Protein AF-A0A960I2P1-F1 (afdb_monomer)

Secondary structure (DSSP, 8-state):
---S----B-TTS-B---HHHHHHHHHHHHHHHTT--HHHHHHHHHHHHHHHHHHHHHHHHHHHHHHHHHHHHHH------------------------

pLDDT: mean 76.99, std 19.8, range [43.19, 98.31]

Foldseek 3Di:
DDPPDDFDDDPPGDGDDDPVSVVLVVQLVVCVVVVDDPVRSVVVVVVVVVVVVVVVVVVVVVVVVVVVVVVVVVVDDDDDPDPDPPDDDPDDDDDDDDD

Structure (mmCIF, N/CA/C/O backbone):
data_AF-A0A960I2P1-F1
#
_entry.id   AF-A0A960I2P1-F1
#
loop_
_atom_site.group_PDB
_atom_site.id
_atom_site.type_symbol
_atom_site.label_atom_id
_atom_site.label_alt_id
_atom_site.label_comp_id
_atom_site.label_asym_id
_atom_site.label_entity_id
_atom_site.label_seq_id
_atom_site.pdbx_PDB_ins_code
_atom_site.Cartn_x
_atom_site.Cartn_y
_atom_site.Cartn_z
_atom_site.occupancy
_atom_site.B_iso_or_equiv
_atom_site.auth_seq_id
_atom_site.auth_comp_id
_atom_site.auth_asym_id
_atom_site.auth_atom_id
_atom_site.pdbx_PDB_model_num
ATOM 1 N N . ARG A 1 1 ? -23.017 3.774 17.966 1.00 45.62 1 ARG A N 1
ATOM 2 C CA . ARG A 1 1 ? -22.969 2.531 17.154 1.00 45.62 1 ARG A CA 1
ATOM 3 C C . ARG A 1 1 ? -22.351 2.911 15.814 1.00 45.62 1 ARG A C 1
ATOM 5 O O . ARG A 1 1 ? -22.971 3.668 15.086 1.00 45.62 1 ARG A O 1
ATOM 12 N N . ARG A 1 2 ? -21.071 2.582 15.605 1.00 44.84 2 ARG A N 1
ATOM 13 C CA . ARG A 1 2 ? -20.199 3.248 14.622 1.00 44.84 2 ARG A CA 1
ATOM 14 C C . ARG A 1 2 ? -20.127 2.438 13.320 1.00 44.84 2 ARG A C 1
ATOM 16 O O . ARG A 1 2 ? -19.784 1.261 13.347 1.00 44.84 2 ARG A O 1
ATOM 23 N N . GLY A 1 3 ? -20.516 3.074 12.215 1.00 53.72 3 GLY A N 1
ATOM 24 C CA . GLY A 1 3 ? -20.613 2.498 10.873 1.00 53.72 3 GLY A CA 1
ATOM 25 C C . GLY A 1 3 ? -19.269 2.421 10.159 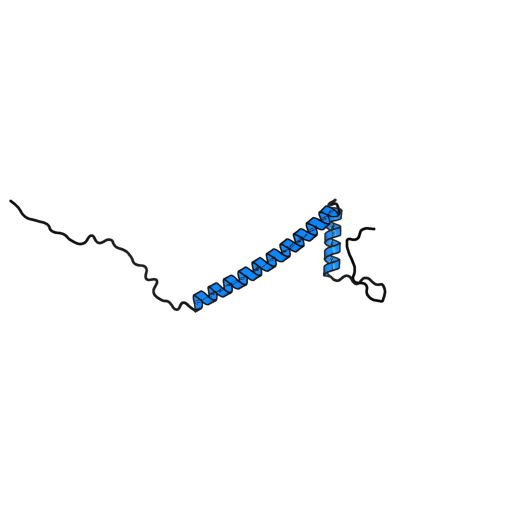1.00 53.72 3 GLY A C 1
ATOM 26 O O . GLY A 1 3 ? -19.009 3.210 9.261 1.00 53.72 3 GLY A O 1
ATOM 27 N N . LEU A 1 4 ? -18.418 1.480 10.567 1.00 59.78 4 LEU A N 1
ATOM 28 C CA . LEU A 1 4 ? -17.151 1.201 9.876 1.00 59.78 4 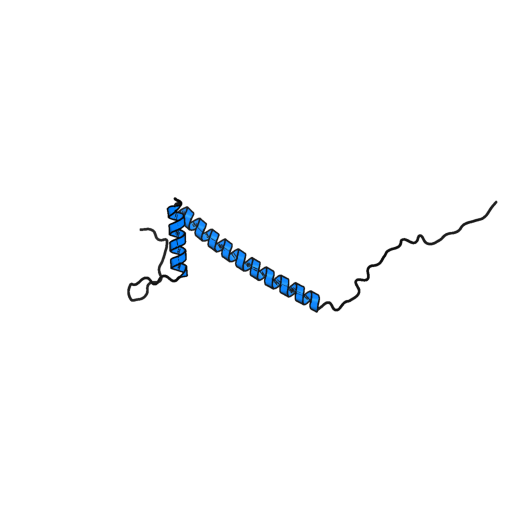LEU A CA 1
ATOM 29 C C . LEU A 1 4 ? -17.215 -0.021 8.952 1.00 59.78 4 LEU A C 1
ATOM 31 O O . LEU A 1 4 ? -16.287 -0.246 8.187 1.00 59.78 4 LEU A O 1
ATOM 35 N N . VAL A 1 5 ? -18.301 -0.799 8.995 1.00 56.69 5 VAL A N 1
ATOM 36 C CA . VAL A 1 5 ? -18.454 -1.996 8.161 1.00 56.69 5 VAL A CA 1
ATOM 37 C C . VAL A 1 5 ? -19.925 -2.167 7.793 1.00 56.69 5 VAL A C 1
ATOM 39 O O . VAL A 1 5 ? -20.769 -2.319 8.681 1.00 56.69 5 VAL A O 1
ATOM 42 N N . SER A 1 6 ? -20.233 -2.154 6.497 1.00 54.91 6 SER A N 1
ATOM 43 C CA . SER A 1 6 ? -21.523 -2.603 5.964 1.00 54.91 6 SER A CA 1
ATOM 44 C C . SER A 1 6 ? -21.376 -4.063 5.540 1.00 54.91 6 SER A C 1
ATOM 46 O O . SER A 1 6 ? -20.883 -4.319 4.445 1.00 54.91 6 SER A O 1
ATOM 48 N N . PRO A 1 7 ? -21.737 -5.042 6.390 1.00 51.59 7 PRO A N 1
ATOM 49 C CA . PRO A 1 7 ? -21.704 -6.439 5.985 1.00 51.59 7 PRO A CA 1
ATOM 50 C C . PRO A 1 7 ? -22.752 -6.679 4.895 1.00 51.59 7 PRO A C 1
ATOM 52 O O . PRO A 1 7 ? -23.910 -6.275 5.049 1.00 51.59 7 PRO A O 1
ATOM 55 N N . ALA A 1 8 ? -22.379 -7.394 3.835 1.00 51.16 8 ALA A N 1
ATOM 56 C CA . ALA A 1 8 ? -23.355 -8.000 2.940 1.00 51.16 8 ALA A CA 1
ATOM 57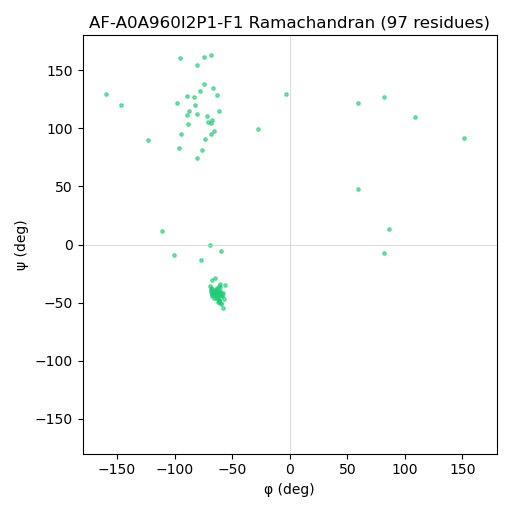 C C . ALA A 1 8 ? -24.190 -9.004 3.759 1.00 51.16 8 ALA A C 1
ATOM 59 O O . ALA A 1 8 ? -23.663 -9.967 4.321 1.00 51.16 8 ALA A O 1
ATOM 60 N N . ARG A 1 9 ? -25.492 -8.743 3.919 1.00 49.97 9 ARG A N 1
ATOM 61 C CA . ARG A 1 9 ? -26.390 -9.634 4.666 1.00 49.97 9 ARG A CA 1
ATOM 62 C C . ARG A 1 9 ? -26.855 -10.759 3.747 1.00 49.97 9 ARG A C 1
ATOM 64 O O . ARG A 1 9 ? -27.411 -10.490 2.689 1.00 49.97 9 ARG A O 1
ATOM 71 N N . THR A 1 10 ? -26.681 -12.009 4.172 1.00 47.59 10 THR A N 1
ATOM 72 C CA . THR A 1 10 ? -27.422 -13.134 3.584 1.00 47.59 10 THR A CA 1
ATOM 73 C C . THR A 1 10 ? -28.824 -13.200 4.196 1.00 47.59 10 THR A C 1
ATOM 75 O O . THR A 1 10 ? -29.040 -12.742 5.323 1.00 47.59 10 THR A O 1
ATOM 78 N N . GLN A 1 11 ? -29.777 -13.779 3.460 1.00 44.22 11 GLN A N 1
ATOM 79 C CA . GLN A 1 11 ? -31.209 -13.843 3.795 1.00 44.22 11 GLN A CA 1
ATOM 80 C C . GLN A 1 11 ? -31.526 -14.566 5.131 1.00 44.22 11 GLN A C 1
ATOM 82 O O . GLN A 1 11 ? -32.668 -14.547 5.572 1.00 44.22 11 GLN A O 1
ATOM 87 N N . GLY A 1 12 ? -30.525 -15.161 5.798 1.00 52.34 12 GLY A N 1
ATOM 88 C CA . GLY A 1 12 ? -30.646 -15.909 7.058 1.00 52.34 12 GLY A CA 1
ATOM 89 C C . GLY A 1 12 ? -30.015 -15.256 8.299 1.00 52.34 12 GLY A C 1
ATOM 90 O O . GLY A 1 12 ? -29.852 -15.926 9.311 1.00 52.34 12 GLY A O 1
ATOM 91 N N . GLY A 1 13 ? -29.612 -13.980 8.255 1.00 51.12 13 GLY A N 1
ATOM 92 C CA . GLY A 1 13 ? -29.212 -13.230 9.462 1.00 51.12 13 GLY A CA 1
ATOM 93 C C . GLY A 1 13 ? -27.779 -13.445 9.977 1.00 51.12 13 GLY A C 1
ATOM 94 O O . GLY A 1 13 ? -27.337 -12.683 10.838 1.00 51.12 13 GLY A O 1
ATOM 95 N N . ASN A 1 14 ? -27.011 -14.385 9.415 1.00 54.50 14 ASN A N 1
ATOM 96 C CA . ASN A 1 14 ? -25.597 -14.569 9.755 1.00 54.50 14 ASN A CA 1
ATOM 97 C C . ASN A 1 14 ? -24.678 -13.717 8.868 1.00 54.50 14 ASN A C 1
ATOM 99 O O . ASN A 1 14 ? -24.742 -13.757 7.634 1.00 54.50 14 ASN A O 1
ATOM 103 N N . ARG A 1 15 ? -23.795 -12.941 9.513 1.00 62.69 15 ARG A N 1
ATOM 104 C CA . ARG A 1 15 ? -22.723 -12.194 8.842 1.00 62.69 15 ARG A CA 1
ATOM 105 C C . ARG A 1 15 ? -21.670 -13.196 8.367 1.00 62.69 15 ARG A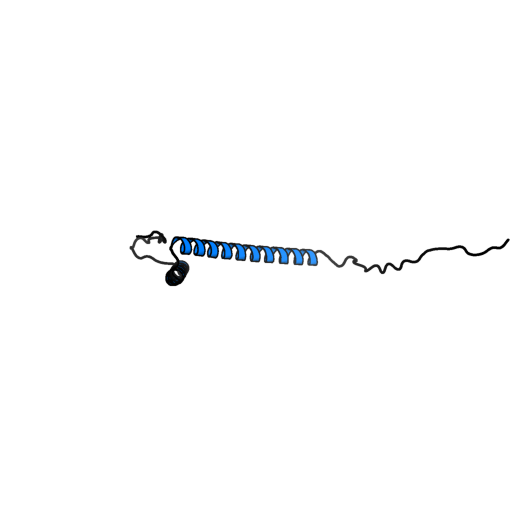 C 1
ATOM 107 O O . ARG A 1 15 ? -20.975 -13.772 9.196 1.00 62.69 15 ARG A O 1
ATOM 114 N N . ARG A 1 16 ? -21.546 -13.405 7.055 1.00 67.19 16 ARG A N 1
ATOM 115 C CA . ARG A 1 16 ? -20.365 -14.063 6.480 1.00 67.19 16 ARG A CA 1
ATOM 116 C C . ARG A 1 16 ? -19.347 -12.971 6.196 1.00 67.19 16 ARG A C 1
ATOM 118 O O . ARG A 1 16 ? -19.535 -12.190 5.271 1.00 67.19 16 ARG A O 1
ATOM 125 N N . TYR A 1 17 ? -18.332 -12.884 7.041 1.00 66.50 17 TYR A N 1
ATOM 126 C CA . TYR A 1 17 ? -17.132 -12.123 6.723 1.00 66.50 17 TYR A CA 1
ATOM 127 C C . TYR A 1 17 ? -16.294 -12.975 5.765 1.00 66.50 17 TYR A C 1
ATOM 129 O O . TYR A 1 17 ? -16.149 -14.176 5.996 1.00 66.50 17 TYR A O 1
ATOM 137 N N . SER A 1 18 ? -15.814 -12.387 4.671 1.00 78.06 18 SER A N 1
ATOM 138 C CA . SER A 1 18 ? -14.765 -13.019 3.865 1.00 78.06 18 SER A CA 1
ATOM 139 C C . SER A 1 18 ? -13.452 -13.049 4.655 1.00 78.06 18 SER A C 1
ATOM 141 O O . SER A 1 18 ? -13.300 -12.289 5.614 1.00 78.06 18 SER A O 1
ATOM 143 N N . ASP A 1 19 ? -12.483 -13.875 4.258 1.00 82.00 19 ASP A N 1
ATOM 144 C CA . ASP A 1 19 ? -11.160 -13.885 4.905 1.00 82.00 19 ASP A CA 1
ATOM 145 C C . ASP A 1 19 ? -10.505 -12.491 4.872 1.00 82.00 19 ASP A C 1
ATOM 147 O O . ASP A 1 19 ? -9.899 -12.054 5.849 1.00 82.00 19 ASP A O 1
ATOM 151 N N . VAL A 1 20 ? -10.741 -11.736 3.793 1.00 81.75 20 VAL A N 1
ATOM 152 C CA . VAL A 1 20 ? -10.312 -10.336 3.643 1.00 81.75 20 VAL A CA 1
ATOM 153 C C . VAL A 1 20 ? -10.977 -9.423 4.677 1.00 81.75 20 VAL A C 1
ATOM 155 O O . VAL A 1 20 ? -10.333 -8.532 5.230 1.00 81.75 20 VAL A O 1
ATOM 158 N N . ASP A 1 21 ? -12.261 -9.635 4.974 1.00 84.56 21 ASP A N 1
ATOM 159 C CA . ASP A 1 21 ? -12.959 -8.859 6.000 1.00 84.56 21 ASP A CA 1
ATOM 160 C C . ASP A 1 21 ? -12.457 -9.195 7.408 1.00 84.56 21 ASP A C 1
ATOM 162 O O . ASP A 1 21 ? -12.375 -8.305 8.254 1.00 84.56 21 ASP A O 1
ATOM 166 N N . ILE A 1 22 ? -12.111 -10.461 7.665 1.00 88.44 22 ILE A N 1
ATOM 167 C CA . ILE A 1 22 ? -11.529 -10.887 8.944 1.00 88.44 22 ILE A CA 1
ATOM 168 C C . ILE A 1 22 ? -10.175 -10.208 9.147 1.00 88.44 22 ILE A C 1
ATOM 170 O O . ILE A 1 22 ? -9.930 -9.645 10.213 1.00 88.44 22 ILE A O 1
ATOM 174 N N . GLU A 1 23 ? -9.330 -10.203 8.120 1.00 89.25 23 GLU A N 1
ATOM 175 C CA . GLU A 1 23 ? -8.015 -9.572 8.192 1.00 89.25 23 GLU A CA 1
ATOM 176 C C . GLU A 1 23 ? -8.123 -8.054 8.375 1.00 89.25 23 GLU A C 1
ATOM 178 O O . GLU A 1 23 ? -7.473 -7.469 9.242 1.00 89.25 23 GLU A O 1
ATOM 183 N N . ARG A 1 24 ? -9.061 -7.414 7.666 1.00 90.00 24 ARG A N 1
ATOM 184 C CA . ARG A 1 24 ? -9.380 -5.994 7.858 1.00 90.00 24 ARG A CA 1
ATOM 185 C C . ARG A 1 24 ? -9.800 -5.689 9.300 1.00 90.00 24 ARG A C 1
ATOM 187 O O . ARG A 1 24 ? -9.400 -4.665 9.850 1.00 90.00 24 ARG A O 1
ATOM 194 N N . LEU A 1 25 ? -10.614 -6.546 9.917 1.00 90.81 25 LEU A N 1
ATOM 195 C CA . LEU A 1 25 ? -11.049 -6.370 11.305 1.00 90.81 25 LEU A CA 1
ATOM 196 C C . LEU A 1 25 ? -9.901 -6.547 12.302 1.00 90.81 25 LEU A C 1
ATOM 198 O O . LEU A 1 25 ? -9.836 -5.782 13.265 1.00 90.81 25 LEU A O 1
ATOM 202 N N . ARG A 1 26 ? -8.995 -7.505 12.066 1.00 93.38 26 ARG A N 1
ATOM 203 C CA . ARG A 1 26 ? -7.778 -7.675 12.876 1.00 93.38 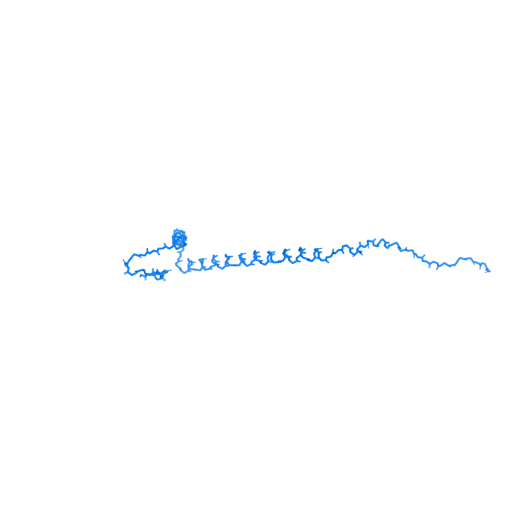26 ARG A CA 1
ATOM 204 C C . ARG A 1 26 ? -6.898 -6.436 12.806 1.00 93.38 26 ARG A C 1
ATOM 206 O O . ARG A 1 26 ? -6.567 -5.884 13.849 1.00 93.38 26 ARG A O 1
ATOM 213 N N . ARG A 1 27 ? -6.644 -5.919 11.601 1.00 93.88 27 ARG A N 1
ATOM 214 C CA . ARG A 1 27 ? -5.844 -4.703 11.410 1.00 93.88 27 ARG A CA 1
ATOM 215 C C . ARG A 1 27 ? -6.440 -3.490 12.125 1.00 93.88 27 ARG A C 1
ATOM 217 O O . ARG A 1 27 ? -5.741 -2.742 12.800 1.00 93.88 27 ARG A O 1
ATOM 224 N N . ILE A 1 28 ? -7.760 -3.319 12.038 1.00 92.94 28 ILE A N 1
ATOM 225 C CA . ILE A 1 28 ? -8.476 -2.266 12.773 1.00 92.94 28 ILE A CA 1
ATOM 226 C C . ILE A 1 28 ? -8.318 -2.442 14.290 1.00 92.94 28 ILE A C 1
ATOM 228 O O . ILE A 1 28 ? -8.177 -1.451 15.006 1.00 92.94 28 ILE A O 1
ATOM 232 N N . GLN A 1 29 ? -8.366 -3.680 14.790 1.00 93.50 29 GLN A N 1
ATOM 233 C CA . GLN A 1 29 ? -8.200 -3.971 16.212 1.00 93.50 29 GLN A CA 1
ATOM 234 C C . GLN A 1 29 ? -6.781 -3.652 16.697 1.00 93.50 29 GLN A C 1
ATOM 236 O O . GLN A 1 29 ? -6.650 -3.050 17.760 1.00 93.50 29 GLN A O 1
ATOM 241 N N . GLU A 1 30 ? -5.751 -3.997 15.924 1.00 96.06 30 GLU A N 1
ATOM 242 C CA . GLU A 1 30 ? -4.351 -3.653 16.213 1.00 96.06 30 GLU A CA 1
ATOM 243 C C . GLU A 1 30 ? -4.164 -2.138 16.332 1.00 96.06 30 GLU A C 1
ATOM 245 O O . GLU A 1 30 ? -3.758 -1.642 17.381 1.00 96.06 30 GLU A O 1
ATOM 250 N N . LEU A 1 31 ? -4.579 -1.381 15.312 1.00 93.69 31 LEU A N 1
ATOM 251 C CA . LEU A 1 31 ? -4.447 0.080 15.309 1.00 93.69 31 LEU A CA 1
ATOM 252 C C . LEU A 1 31 ? -5.221 0.733 16.468 1.00 93.69 31 LEU A C 1
ATOM 254 O O . LEU A 1 31 ? -4.792 1.737 17.036 1.00 93.69 31 LEU A O 1
ATOM 258 N N . ALA A 1 32 ? -6.366 0.162 16.852 1.00 93.12 32 ALA A N 1
ATOM 259 C CA . ALA A 1 32 ? -7.109 0.624 18.021 1.00 93.12 32 ALA A CA 1
ATOM 260 C C . ALA A 1 32 ? -6.368 0.339 19.342 1.00 93.12 32 ALA A C 1
ATOM 262 O O . ALA A 1 32 ? -6.416 1.173 20.247 1.00 93.12 32 ALA A O 1
ATOM 263 N N . GLN A 1 33 ? -5.685 -0.805 19.463 1.00 95.31 33 GLN A N 1
ATOM 264 C CA . GLN A 1 33 ? -4.862 -1.144 20.634 1.00 95.31 33 GLN A CA 1
ATOM 265 C C . GLN A 1 33 ? -3.624 -0.249 20.753 1.00 95.31 33 GLN A C 1
ATOM 267 O O . GLN A 1 33 ? -3.222 0.082 21.864 1.00 95.31 33 GLN A O 1
ATOM 272 N N . GLU A 1 34 ? -3.088 0.225 19.629 1.00 95.00 34 GLU A N 1
ATOM 273 C CA . GLU A 1 34 ? -2.031 1.245 19.577 1.00 95.00 34 GLU A CA 1
ATOM 274 C C . GLU A 1 34 ? -2.511 2.645 20.019 1.00 95.00 34 GLU A C 1
ATOM 276 O O . GLU A 1 34 ? -1.735 3.599 20.055 1.00 95.00 34 GLU A O 1
ATOM 281 N N . GLY A 1 35 ? -3.790 2.792 20.383 1.00 94.06 35 GLY A N 1
ATOM 282 C CA . GLY A 1 35 ? -4.368 4.043 20.877 1.00 94.06 35 GLY A CA 1
ATOM 283 C C . GLY A 1 35 ? -4.864 4.977 19.772 1.00 94.06 35 GLY A C 1
ATOM 284 O O . GLY A 1 35 ? -5.164 6.145 20.036 1.00 94.06 35 GLY A O 1
ATOM 285 N N . MET A 1 36 ? -4.979 4.492 18.533 1.00 94.94 36 MET A N 1
ATOM 286 C CA . MET A 1 36 ? -5.424 5.309 17.411 1.00 94.94 36 MET A CA 1
ATOM 287 C C . MET A 1 36 ? -6.933 5.582 17.461 1.00 94.94 36 MET A C 1
ATOM 289 O O . MET A 1 36 ? -7.760 4.705 17.715 1.00 94.94 36 MET A O 1
ATOM 293 N N . ASN A 1 37 ? -7.321 6.824 17.163 1.00 94.62 37 ASN A N 1
ATOM 294 C CA . ASN A 1 37 ? -8.730 7.178 17.006 1.00 94.62 37 ASN A CA 1
ATOM 295 C C . ASN A 1 37 ? -9.293 6.648 15.669 1.00 94.62 37 ASN A C 1
ATOM 297 O O . ASN A 1 37 ? -8.554 6.369 14.730 1.00 94.62 37 ASN A O 1
ATOM 301 N N . LEU A 1 38 ? -10.620 6.545 15.546 1.00 92.38 38 LEU A N 1
ATOM 302 C CA . LEU A 1 38 ? -11.237 5.948 14.351 1.00 92.38 38 LEU A CA 1
ATOM 303 C C . LEU A 1 38 ? -11.009 6.722 13.050 1.00 92.38 38 LEU A C 1
ATOM 305 O O . LEU A 1 38 ? -11.028 6.110 11.985 1.00 92.38 38 LEU A O 1
ATOM 309 N N . GLU A 1 39 ? -10.833 8.041 13.121 1.00 94.69 39 GLU A N 1
ATOM 310 C CA . GLU A 1 39 ? -10.500 8.843 11.939 1.00 94.69 39 GLU A CA 1
ATOM 311 C C . GLU A 1 39 ? -9.094 8.489 11.444 1.00 94.69 39 GLU A C 1
ATOM 313 O O . GLU A 1 39 ? -8.888 8.284 10.249 1.00 94.69 39 GLU A O 1
ATOM 318 N N . GLY A 1 40 ? -8.156 8.332 12.383 1.00 95.38 40 GLY A N 1
ATOM 319 C CA . GLY A 1 40 ? -6.801 7.857 12.145 1.00 95.38 40 GLY A CA 1
ATOM 320 C C . GLY A 1 40 ? -6.803 6.460 11.544 1.00 95.38 40 GLY A C 1
ATOM 321 O O . GLY A 1 40 ? -6.238 6.274 10.472 1.00 95.38 40 GLY A O 1
ATOM 322 N N . ILE A 1 41 ? -7.530 5.518 12.154 1.00 94.38 41 ILE A N 1
ATOM 323 C CA . ILE A 1 41 ? -7.646 4.146 11.641 1.00 94.38 41 ILE A CA 1
ATOM 324 C C . ILE A 1 41 ? -8.187 4.164 10.213 1.00 94.38 41 ILE A C 1
ATOM 326 O O . ILE A 1 41 ? -7.615 3.533 9.333 1.00 94.38 41 ILE A O 1
ATOM 330 N N . ARG A 1 42 ? -9.252 4.927 9.935 1.00 92.62 42 ARG A N 1
ATOM 331 C CA . ARG A 1 42 ? -9.798 5.014 8.574 1.00 92.62 42 ARG A CA 1
ATOM 332 C C . ARG A 1 42 ? -8.770 5.547 7.580 1.00 92.62 42 ARG A C 1
ATOM 334 O O . ARG A 1 42 ? -8.688 5.031 6.469 1.00 92.62 42 ARG A O 1
ATOM 341 N N . ARG A 1 43 ? -8.003 6.569 7.966 1.00 95.75 43 ARG A N 1
ATOM 342 C CA . ARG A 1 43 ? -6.980 7.165 7.103 1.00 95.75 43 ARG A CA 1
ATOM 343 C C . ARG A 1 43 ? -5.820 6.206 6.855 1.00 95.75 43 ARG A C 1
ATOM 345 O O . ARG A 1 43 ? -5.402 6.088 5.712 1.00 95.75 43 ARG A O 1
ATOM 352 N N . VAL A 1 44 ? -5.354 5.495 7.880 1.00 96.31 44 VAL A N 1
ATOM 353 C CA . VAL A 1 44 ? -4.317 4.462 7.739 1.00 96.31 44 VAL A CA 1
ATOM 354 C C . VAL A 1 44 ? -4.795 3.351 6.816 1.00 96.31 44 VAL A C 1
ATOM 356 O O . VAL A 1 44 ? -4.118 3.061 5.841 1.00 96.31 44 VAL A O 1
ATOM 359 N N . MET A 1 45 ? -5.994 2.811 7.035 1.00 95.00 45 MET A N 1
ATOM 360 C CA . MET A 1 45 ? -6.541 1.754 6.178 1.00 95.00 45 MET A CA 1
ATOM 361 C C . MET A 1 45 ? -6.701 2.204 4.717 1.00 95.00 45 MET A C 1
ATOM 363 O O . MET A 1 45 ? -6.488 1.413 3.802 1.00 95.00 45 MET A O 1
ATOM 367 N N . ALA A 1 46 ? -7.077 3.467 4.484 1.00 94.75 46 ALA A N 1
ATOM 368 C CA . ALA A 1 46 ? -7.157 4.026 3.136 1.00 94.75 46 ALA A CA 1
ATOM 369 C C . ALA A 1 46 ? -5.771 4.149 2.485 1.00 94.75 46 ALA A C 1
ATOM 371 O O . ALA A 1 46 ? -5.608 3.759 1.3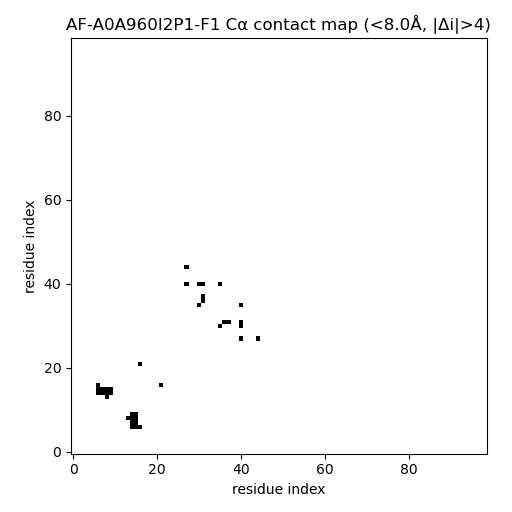34 1.00 94.75 46 ALA A O 1
ATOM 372 N N . LEU A 1 47 ? -4.776 4.634 3.233 1.00 97.56 47 LEU A N 1
ATOM 373 C CA . LEU A 1 47 ? -3.397 4.753 2.758 1.00 97.56 47 LEU A CA 1
ATOM 374 C C . LEU A 1 47 ? -2.757 3.386 2.496 1.00 97.56 47 LEU A C 1
ATOM 376 O O . LEU A 1 47 ? -2.063 3.228 1.502 1.00 97.56 47 LEU A O 1
ATOM 380 N N . GLU A 1 48 ? -2.998 2.387 3.347 1.00 95.75 48 GLU A N 1
ATOM 381 C CA . GLU A 1 48 ? -2.523 1.016 3.125 1.00 95.75 48 GLU A CA 1
ATOM 382 C C . GLU A 1 48 ? -3.103 0.437 1.827 1.00 95.75 48 GLU A C 1
ATOM 384 O O . GLU A 1 48 ? -2.368 -0.154 1.037 1.00 95.75 48 GLU A O 1
ATOM 389 N N . ALA A 1 49 ? -4.393 0.669 1.561 1.00 95.00 49 ALA A N 1
ATOM 390 C CA . ALA A 1 49 ? -5.026 0.252 0.312 1.00 95.00 49 ALA A CA 1
ATOM 391 C C . ALA A 1 49 ? -4.457 0.988 -0.914 1.00 95.00 49 ALA A C 1
ATOM 393 O O . ALA A 1 49 ? -4.225 0.362 -1.946 1.00 95.00 49 ALA A O 1
ATOM 394 N N . GLU A 1 50 ? -4.207 2.295 -0.806 1.00 97.44 50 GLU A N 1
ATOM 395 C CA . GLU A 1 50 ? -3.594 3.095 -1.872 1.00 97.44 50 GLU A CA 1
ATOM 396 C C . GLU A 1 50 ? -2.158 2.639 -2.163 1.00 97.44 50 GLU A C 1
ATOM 398 O O . GLU A 1 50 ? -1.784 2.454 -3.318 1.00 97.44 50 GLU A O 1
ATOM 403 N N . VAL A 1 51 ? -1.360 2.375 -1.125 1.00 98.25 51 VAL A N 1
ATOM 404 C CA . VAL A 1 51 ? 0.003 1.848 -1.273 1.00 98.25 51 VAL A CA 1
ATOM 405 C C . VAL A 1 51 ? -0.007 0.492 -1.971 1.00 98.25 51 VAL A C 1
ATOM 407 O O . VAL A 1 51 ? 0.827 0.261 -2.845 1.00 98.25 51 VAL A O 1
ATOM 410 N N . GLU A 1 52 ? -0.935 -0.395 -1.617 1.00 96.75 52 GLU A N 1
ATOM 411 C CA . GLU A 1 52 ? -1.051 -1.703 -2.263 1.00 96.75 52 GLU A CA 1
ATOM 412 C C . GLU A 1 52 ? -1.411 -1.572 -3.750 1.00 96.75 52 GLU A C 1
ATOM 414 O O . GLU A 1 52 ? -0.794 -2.213 -4.600 1.00 96.75 52 GLU A O 1
ATOM 419 N N . GLN A 1 53 ? -2.344 -0.676 -4.085 1.00 97.50 53 GLN A N 1
ATOM 420 C CA . GLN A 1 53 ? -2.701 -0.378 -5.475 1.00 97.50 53 GLN A CA 1
ATOM 421 C C . GLN A 1 53 ? -1.512 0.171 -6.267 1.00 97.50 53 GLN A C 1
ATOM 423 O O . GLN A 1 53 ? -1.215 -0.322 -7.355 1.00 97.50 53 GLN A O 1
ATOM 428 N N . LEU A 1 54 ? -0.797 1.148 -5.707 1.00 97.94 54 LEU A N 1
ATOM 429 C CA . LEU A 1 54 ? 0.364 1.754 -6.357 1.00 97.94 54 LEU A CA 1
ATOM 430 C C . LEU A 1 54 ? 1.500 0.746 -6.551 1.00 97.94 54 LEU A C 1
ATOM 432 O O . LEU A 1 54 ? 2.164 0.757 -7.585 1.00 97.94 54 LEU A O 1
ATOM 436 N N . ARG A 1 55 ? 1.726 -0.151 -5.586 1.00 98.12 55 ARG A N 1
ATOM 437 C CA . ARG A 1 55 ? 2.711 -1.235 -5.725 1.00 98.12 55 ARG A CA 1
ATOM 438 C C . ARG A 1 55 ? 2.342 -2.175 -6.865 1.00 98.12 55 ARG A C 1
ATOM 440 O O . ARG A 1 55 ? 3.195 -2.454 -7.705 1.00 98.12 55 ARG A O 1
ATOM 447 N N . ALA A 1 56 ? 1.079 -2.592 -6.936 1.00 98.00 56 ALA A N 1
ATOM 448 C CA . ALA A 1 56 ? 0.591 -3.435 -8.022 1.00 98.00 56 ALA A CA 1
ATOM 449 C C . ALA A 1 56 ? 0.746 -2.755 -9.394 1.00 98.00 56 ALA A C 1
ATOM 451 O O . ALA A 1 56 ? 1.157 -3.397 -10.362 1.00 98.00 56 ALA A O 1
ATOM 452 N N . GLU A 1 57 ? 0.476 -1.451 -9.481 1.00 97.88 57 GLU A N 1
ATOM 453 C CA . GLU A 1 57 ? 0.669 -0.674 -10.708 1.00 97.88 57 GLU A CA 1
ATOM 454 C C . GLU A 1 57 ? 2.148 -0.577 -11.101 1.00 97.88 57 GLU A C 1
ATOM 456 O O . GLU A 1 57 ? 2.502 -0.830 -12.253 1.00 97.88 57 GLU A O 1
ATOM 461 N N . VAL A 1 58 ? 3.034 -0.278 -10.149 1.00 98.31 58 VAL A N 1
ATOM 462 C CA . VAL A 1 58 ? 4.482 -0.232 -10.391 1.00 98.31 58 VAL A CA 1
ATOM 463 C C . VAL A 1 58 ? 4.997 -1.579 -10.891 1.00 98.31 58 VAL A C 1
ATOM 465 O O . VAL A 1 58 ? 5.772 -1.619 -11.848 1.00 98.31 58 VAL A O 1
ATOM 468 N N . ASP A 1 59 ? 4.568 -2.681 -10.283 1.00 98.19 59 ASP A N 1
ATOM 469 C CA . ASP A 1 59 ? 4.989 -4.018 -10.695 1.00 98.19 59 ASP A CA 1
ATOM 470 C C . ASP A 1 59 ? 4.445 -4.384 -12.081 1.00 98.19 59 ASP A C 1
ATOM 472 O O . ASP A 1 59 ? 5.180 -4.932 -12.909 1.00 98.19 59 ASP A O 1
ATOM 476 N N . HIS A 1 60 ? 3.206 -3.993 -12.390 1.00 97.81 60 HIS A N 1
ATOM 477 C CA . HIS A 1 60 ? 2.648 -4.130 -13.731 1.00 97.81 60 HIS A CA 1
ATOM 478 C C . HIS A 1 60 ? 3.467 -3.351 -14.771 1.00 97.81 60 HIS A C 1
ATOM 480 O O . HIS A 1 60 ? 3.895 -3.916 -15.780 1.00 97.81 60 HIS A O 1
ATOM 486 N N . LEU A 1 61 ? 3.750 -2.073 -14.512 1.00 97.62 61 LEU A N 1
ATOM 487 C CA . LEU A 1 61 ? 4.524 -1.223 -15.417 1.00 97.62 61 LEU A CA 1
ATOM 488 C C . LEU A 1 61 ? 5.955 -1.738 -15.605 1.00 97.62 61 LEU A C 1
ATOM 490 O O . LEU A 1 61 ? 6.466 -1.737 -16.725 1.00 97.62 61 LEU A O 1
ATOM 494 N N . ARG A 1 62 ? 6.595 -2.235 -14.540 1.00 97.38 62 ARG A N 1
ATOM 495 C CA . ARG A 1 62 ? 7.909 -2.891 -14.618 1.00 97.38 62 ARG A CA 1
ATOM 496 C C . ARG A 1 62 ? 7.875 -4.111 -15.528 1.00 97.38 62 ARG A C 1
ATOM 498 O O . ARG A 1 62 ? 8.785 -4.281 -16.337 1.0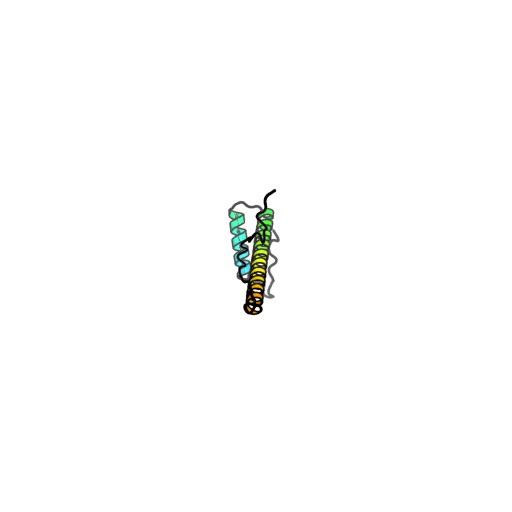0 97.38 62 ARG A O 1
ATOM 505 N N . HIS A 1 63 ? 6.832 -4.932 -15.426 1.00 97.31 63 HIS A N 1
ATOM 506 C CA . HIS A 1 63 ? 6.667 -6.098 -16.288 1.00 97.31 63 HIS A CA 1
ATOM 507 C C . HIS A 1 63 ? 6.509 -5.697 -17.762 1.00 97.31 63 HIS A C 1
ATOM 509 O O . HIS A 1 63 ? 7.179 -6.253 -18.634 1.00 97.31 63 HIS A O 1
ATOM 515 N N . VAL A 1 64 ? 5.689 -4.678 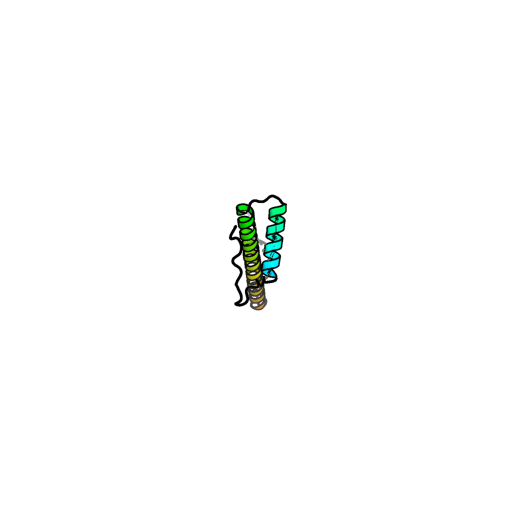-18.039 1.00 96.69 64 VAL A N 1
ATOM 516 C CA . VAL A 1 64 ? 5.502 -4.131 -19.392 1.00 96.69 64 VAL A CA 1
ATOM 517 C C . VAL A 1 64 ? 6.814 -3.576 -19.954 1.00 96.69 64 VAL A C 1
ATOM 519 O O . VAL A 1 64 ? 7.191 -3.911 -21.078 1.00 96.69 64 VAL A O 1
ATOM 522 N N . ALA A 1 65 ? 7.543 -2.774 -19.173 1.00 95.75 65 ALA A N 1
ATOM 523 C CA . ALA A 1 65 ? 8.820 -2.198 -19.587 1.00 95.75 65 ALA A CA 1
ATOM 524 C C . ALA A 1 65 ? 9.870 -3.280 -19.874 1.00 95.75 65 ALA A C 1
ATOM 526 O O . ALA A 1 65 ? 10.538 -3.228 -20.906 1.00 95.75 65 ALA A O 1
ATOM 527 N N . ALA A 1 66 ? 9.975 -4.296 -19.012 1.00 95.12 66 ALA A N 1
ATOM 528 C CA . ALA A 1 66 ? 10.875 -5.427 -19.223 1.00 95.12 66 ALA A CA 1
ATOM 529 C C . ALA A 1 66 ? 10.543 -6.184 -20.520 1.00 95.12 66 ALA A C 1
ATOM 531 O O . ALA A 1 66 ? 11.442 -6.506 -21.299 1.00 95.12 66 ALA A O 1
ATOM 532 N N . GLY A 1 67 ? 9.255 -6.413 -20.794 1.00 94.31 67 GLY A N 1
ATOM 533 C CA . GLY A 1 67 ? 8.802 -7.030 -22.041 1.00 94.31 67 GLY A CA 1
ATOM 534 C C . GLY A 1 67 ? 9.152 -6.201 -23.280 1.00 94.31 67 GLY A C 1
ATOM 535 O O . GLY A 1 67 ? 9.623 -6.755 -24.275 1.00 94.31 67 GLY A O 1
ATOM 536 N N . ALA A 1 68 ? 8.975 -4.879 -23.211 1.00 92.00 68 ALA A N 1
ATOM 537 C CA . ALA A 1 68 ? 9.302 -3.961 -24.301 1.00 92.00 68 ALA A CA 1
ATOM 538 C C . ALA A 1 68 ? 10.811 -3.901 -24.588 1.00 92.00 68 ALA A C 1
ATOM 540 O O . ALA A 1 68 ? 11.208 -3.930 -25.753 1.00 92.00 68 ALA A O 1
ATOM 541 N N . ILE A 1 69 ? 11.649 -3.874 -23.545 1.00 92.12 69 ILE A N 1
ATOM 542 C CA . ILE A 1 69 ? 13.113 -3.919 -23.676 1.00 92.12 69 ILE A CA 1
ATOM 543 C C . ILE A 1 69 ? 13.539 -5.232 -24.335 1.00 92.12 69 ILE A C 1
ATOM 545 O O . ILE A 1 69 ? 14.247 -5.210 -25.339 1.00 92.12 69 ILE A O 1
ATOM 549 N N . ALA A 1 70 ? 13.040 -6.367 -23.839 1.00 90.81 70 ALA A N 1
ATOM 550 C CA . ALA A 1 70 ? 13.370 -7.673 -24.401 1.00 90.81 70 ALA A CA 1
ATOM 551 C C . ALA A 1 70 ? 12.923 -7.802 -25.870 1.00 90.81 70 ALA A C 1
ATOM 553 O O . ALA A 1 70 ? 13.600 -8.428 -26.682 1.00 90.81 70 ALA A O 1
ATOM 554 N N . GLU A 1 71 ? 11.788 -7.204 -26.238 1.00 86.81 71 GLU A N 1
ATOM 555 C CA . GLU A 1 71 ? 11.330 -7.156 -27.628 1.00 86.81 71 GLU A CA 1
ATOM 556 C C . GLU A 1 71 ? 12.217 -6.267 -28.510 1.00 86.81 71 GLU A C 1
ATOM 558 O O . GLU A 1 71 ? 12.531 -6.648 -29.638 1.00 86.81 71 GLU A O 1
ATOM 563 N N . ALA A 1 72 ? 12.659 -5.112 -28.008 1.00 84.12 72 ALA A N 1
ATOM 564 C CA . ALA A 1 72 ? 13.584 -4.236 -28.722 1.00 84.12 72 ALA A CA 1
ATOM 565 C C . ALA A 1 72 ? 14.945 -4.913 -28.959 1.00 84.12 72 ALA A C 1
ATOM 567 O O . ALA A 1 72 ? 15.473 -4.850 -30.070 1.00 84.12 72 ALA A O 1
ATOM 568 N N . GLU A 1 73 ? 15.471 -5.622 -27.958 1.00 82.75 73 GLU A N 1
ATOM 569 C CA . GLU A 1 73 ? 16.704 -6.408 -28.076 1.00 82.75 73 GLU A CA 1
ATOM 570 C C . GLU A 1 73 ? 16.570 -7.530 -29.113 1.00 82.75 73 GLU A C 1
ATOM 572 O O . GLU A 1 73 ? 17.452 -7.701 -29.954 1.00 82.75 73 GLU A O 1
ATOM 577 N N . ARG A 1 74 ? 15.442 -8.255 -29.123 1.00 81.31 74 ARG A N 1
ATOM 578 C CA . ARG A 1 74 ? 15.165 -9.293 -30.135 1.00 81.31 74 ARG A CA 1
ATOM 579 C C . ARG A 1 74 ? 15.067 -8.727 -31.552 1.00 81.31 74 ARG A C 1
ATOM 581 O O . ARG A 1 74 ? 15.499 -9.381 -32.500 1.00 81.31 74 ARG A O 1
ATOM 588 N N . ARG A 1 75 ? 14.494 -7.529 -31.711 1.00 74.25 75 ARG A N 1
ATOM 589 C CA . ARG A 1 75 ? 14.341 -6.849 -33.010 1.00 74.25 75 ARG A CA 1
ATOM 590 C C . ARG A 1 75 ? 15.621 -6.210 -33.531 1.00 74.25 75 ARG A C 1
ATOM 592 O O . ARG A 1 75 ? 15.643 -5.839 -34.702 1.00 74.25 75 ARG A O 1
ATOM 599 N N . ALA A 1 76 ? 16.658 -6.075 -32.709 1.00 63.25 76 ALA A N 1
ATOM 600 C CA . ALA A 1 76 ? 17.964 -5.585 -33.122 1.00 63.25 76 ALA A CA 1
ATOM 601 C C . ALA A 1 76 ? 18.907 -6.767 -33.436 1.00 63.25 76 ALA A C 1
ATOM 603 O O . ALA A 1 76 ? 19.725 -7.144 -32.593 1.00 63.25 76 ALA A O 1
ATOM 604 N N . PRO A 1 77 ? 18.874 -7.370 -34.645 1.00 56.59 77 PRO A N 1
ATOM 605 C CA . PRO A 1 77 ? 20.006 -8.172 -35.078 1.00 56.59 77 PRO A CA 1
ATOM 606 C C . PRO A 1 77 ? 21.205 -7.225 -35.174 1.00 56.59 77 PRO A C 1
ATOM 608 O O . PRO A 1 77 ? 21.089 -6.160 -35.780 1.00 56.59 77 PRO A O 1
ATOM 611 N N . ARG A 1 78 ? 22.326 -7.603 -34.545 1.00 56.91 78 ARG A N 1
ATOM 612 C CA . ARG A 1 78 ? 23.629 -6.914 -34.584 1.00 56.91 78 ARG A CA 1
ATOM 613 C C . ARG A 1 78 ? 23.819 -6.134 -35.892 1.00 56.91 78 ARG A C 1
ATOM 615 O O . ARG A 1 78 ? 24.179 -6.714 -36.911 1.00 56.91 78 ARG A O 1
ATOM 622 N N . ARG A 1 79 ? 23.582 -4.826 -35.847 1.00 52.44 79 ARG A N 1
ATOM 623 C CA . ARG A 1 79 ? 24.002 -3.881 -36.878 1.00 52.44 79 ARG A CA 1
ATOM 624 C C . ARG A 1 79 ? 24.866 -2.826 -36.203 1.00 52.44 79 ARG A C 1
ATOM 626 O O . ARG A 1 79 ? 24.381 -1.854 -35.642 1.00 52.44 79 ARG A O 1
ATOM 633 N N . ASP A 1 80 ? 26.155 -3.145 -36.195 1.00 59.00 80 ASP A N 1
ATOM 634 C CA . ASP A 1 80 ? 27.261 -2.213 -36.407 1.00 59.00 80 ASP A CA 1
ATOM 635 C C . ASP A 1 80 ? 27.412 -1.029 -35.444 1.00 59.00 80 ASP A C 1
ATOM 637 O O . ASP A 1 80 ? 27.731 0.084 -35.858 1.00 59.00 80 ASP A O 1
ATOM 641 N N . LEU A 1 81 ? 27.339 -1.275 -34.134 1.00 62.22 81 LEU A N 1
ATOM 642 C CA . LEU A 1 81 ? 28.111 -0.444 -33.206 1.00 62.22 81 LEU A CA 1
ATOM 643 C C . LEU A 1 81 ? 29.581 -0.870 -33.279 1.00 62.22 81 LEU A C 1
ATOM 645 O O . LEU A 1 81 ? 30.066 -1.666 -32.476 1.00 62.22 81 LEU A O 1
ATOM 649 N N . VAL A 1 82 ? 30.281 -0.359 -34.291 1.00 58.66 82 VAL A N 1
ATOM 650 C CA . VAL A 1 82 ? 31.739 -0.454 -34.386 1.00 58.66 82 VAL A CA 1
ATOM 651 C C . VAL A 1 82 ? 32.334 0.664 -33.525 1.00 58.66 82 VAL A C 1
ATOM 653 O O . VAL A 1 82 ? 32.057 1.835 -33.794 1.00 58.66 82 VAL A O 1
ATOM 656 N N . PRO A 1 83 ? 33.152 0.366 -32.499 1.00 58.16 83 PRO A N 1
ATOM 657 C CA . PRO A 1 83 ? 33.839 1.409 -31.754 1.00 58.16 83 PRO A CA 1
ATOM 658 C C . PRO A 1 83 ? 34.894 2.050 -32.663 1.00 58.16 83 PRO A C 1
ATOM 660 O O . PRO A 1 83 ? 35.946 1.465 -32.929 1.00 58.16 83 PRO A O 1
ATOM 663 N N . LEU A 1 84 ? 34.617 3.256 -33.160 1.00 59.16 84 LEU A N 1
ATOM 664 C CA . LEU A 1 84 ? 35.610 4.054 -33.871 1.00 59.16 84 LEU A CA 1
ATOM 665 C C . LEU A 1 84 ? 36.648 4.551 -32.862 1.00 59.16 84 LEU A C 1
ATOM 667 O O . LEU A 1 84 ? 36.397 5.484 -32.100 1.00 59.16 84 LEU A O 1
ATOM 671 N N . ARG A 1 85 ? 37.843 3.950 -32.878 1.00 54.94 85 ARG A N 1
ATOM 672 C CA . ARG A 1 85 ? 39.044 4.625 -32.378 1.00 54.94 85 ARG A CA 1
ATOM 673 C C . ARG A 1 85 ? 39.325 5.799 -33.309 1.00 54.94 85 ARG A C 1
ATOM 675 O O . ARG A 1 85 ? 39.891 5.620 -34.383 1.00 54.94 85 ARG A O 1
ATOM 682 N N . GLN A 1 86 ? 38.890 6.991 -32.919 1.00 53.34 86 GLN A N 1
ATOM 683 C CA . GLN A 1 86 ? 39.317 8.221 -33.572 1.00 53.34 86 GLN A CA 1
ATOM 684 C C . GLN A 1 86 ? 40.762 8.511 -33.157 1.00 53.34 86 GLN A C 1
ATOM 686 O O . GLN A 1 86 ? 41.009 9.158 -32.143 1.00 53.34 86 GLN A O 1
ATOM 691 N N . GLU A 1 87 ? 41.727 8.021 -33.930 1.00 50.72 87 GLU A N 1
ATOM 692 C CA . GLU A 1 87 ? 43.076 8.581 -33.891 1.00 50.7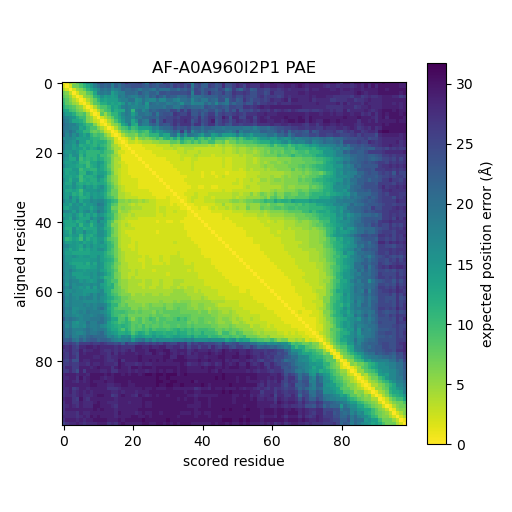2 87 GLU A CA 1
ATOM 693 C C . GLU A 1 87 ? 43.087 9.854 -34.740 1.00 50.72 87 GLU A C 1
ATOM 695 O O . GLU A 1 87 ? 42.900 9.823 -35.959 1.00 50.72 87 GLU A O 1
ATOM 700 N N . ILE A 1 88 ? 43.263 11.001 -34.083 1.00 56.16 88 ILE A N 1
ATOM 701 C CA . ILE A 1 88 ? 43.433 12.290 -34.752 1.00 56.16 88 ILE A CA 1
ATOM 702 C C . ILE A 1 88 ? 44.793 12.262 -35.463 1.00 56.16 88 ILE A C 1
ATOM 704 O O . ILE A 1 88 ? 45.826 12.542 -34.862 1.00 56.16 88 ILE A O 1
ATOM 708 N N . THR A 1 89 ? 44.804 11.922 -36.752 1.00 60.16 89 THR A N 1
ATOM 709 C CA . THR A 1 89 ? 45.979 12.130 -37.608 1.00 60.16 89 THR A CA 1
ATOM 710 C C . THR A 1 89 ? 45.882 13.525 -38.216 1.00 60.16 89 THR A C 1
ATOM 712 O O . THR A 1 89 ? 45.014 13.793 -39.046 1.00 60.16 89 THR A O 1
ATOM 715 N N . VAL A 1 90 ? 46.775 14.429 -37.809 1.00 62.34 90 VAL A N 1
ATOM 716 C CA . VAL A 1 90 ? 46.960 15.725 -38.475 1.00 62.34 90 VAL A CA 1
ATOM 717 C C . VAL A 1 90 ? 47.552 15.460 -39.862 1.00 62.34 90 VAL A C 1
ATOM 719 O O . VAL A 1 90 ? 48.714 15.072 -39.986 1.00 62.34 90 VAL A O 1
ATOM 722 N N . PHE A 1 91 ? 46.748 15.619 -40.913 1.00 51.94 91 PHE A N 1
ATOM 723 C CA . PHE A 1 91 ? 47.175 15.360 -42.286 1.00 51.94 91 PHE A CA 1
ATOM 724 C C . PHE A 1 91 ? 47.834 16.600 -42.916 1.00 51.94 91 PHE A C 1
ATOM 726 O O . PHE A 1 91 ? 47.158 17.597 -43.138 1.00 51.94 91 PHE A O 1
ATOM 733 N N . GLY A 1 92 ? 49.139 16.475 -43.215 1.00 59.03 92 GLY A N 1
ATOM 734 C CA . GLY A 1 92 ? 49.921 17.149 -44.276 1.00 59.03 92 GLY A CA 1
ATOM 735 C C . GLY A 1 92 ? 49.982 18.690 -44.270 1.00 59.03 92 GLY A C 1
ATOM 736 O O . GLY A 1 92 ? 48.977 19.361 -44.414 1.00 59.03 92 GLY A O 1
ATOM 737 N N . GLY A 1 93 ? 51.119 19.382 -44.194 1.00 51.00 93 GLY A N 1
ATOM 738 C CA . GLY A 1 93 ? 52.487 19.023 -44.552 1.00 51.00 93 GLY A CA 1
ATOM 739 C C . GLY A 1 93 ? 52.941 19.782 -45.806 1.00 51.00 93 GLY A C 1
ATOM 740 O O . GLY A 1 93 ? 52.543 19.429 -46.910 1.00 51.00 93 GLY A O 1
ATOM 741 N N . LYS A 1 94 ? 53.865 20.743 -45.658 1.00 54.84 94 LYS A N 1
ATOM 742 C CA . LYS A 1 94 ? 55.091 20.763 -46.474 1.00 54.84 94 LYS A CA 1
ATOM 743 C C . LYS A 1 94 ? 56.199 21.591 -45.828 1.00 54.84 94 LYS A C 1
ATOM 745 O O . LYS A 1 94 ? 56.015 22.718 -45.388 1.00 54.84 94 LYS A O 1
ATOM 750 N N . ARG A 1 95 ? 57.352 20.934 -45.773 1.00 54.94 95 ARG A N 1
ATOM 751 C CA . ARG A 1 95 ? 58.660 21.364 -45.288 1.00 54.94 95 ARG A CA 1
ATOM 752 C C . ARG A 1 95 ? 59.501 21.861 -46.479 1.00 54.94 95 ARG A C 1
ATOM 754 O O . ARG A 1 95 ? 59.297 21.386 -47.592 1.00 54.94 95 ARG A O 1
ATOM 761 N N . LEU A 1 96 ? 60.525 22.650 -46.141 1.00 48.38 96 LEU A N 1
ATOM 762 C CA . LEU A 1 96 ? 61.757 22.998 -46.878 1.00 48.38 96 LEU A CA 1
ATOM 763 C C . LEU A 1 96 ? 61.718 24.099 -47.956 1.00 48.38 96 LEU A C 1
ATOM 765 O O . LEU A 1 96 ? 61.038 23.971 -48.967 1.00 48.38 96 LEU A O 1
ATOM 769 N N . GLY A 1 97 ? 62.637 25.069 -47.803 1.00 46.72 97 GLY A N 1
ATOM 770 C CA . GLY A 1 97 ? 63.351 25.671 -48.937 1.00 46.72 97 GLY A CA 1
ATOM 771 C C . GLY A 1 97 ? 63.823 27.119 -48.765 1.00 46.72 97 GLY A C 1
ATOM 772 O O . GLY A 1 97 ? 63.090 28.032 -49.106 1.00 46.72 97 GLY A O 1
ATOM 773 N N . SER A 1 98 ? 65.059 27.282 -48.278 1.00 43.72 98 SER A N 1
ATOM 774 C CA . SER A 1 98 ? 66.033 28.368 -48.524 1.00 43.72 98 SER A CA 1
ATOM 775 C C . SER A 1 98 ? 65.669 29.476 -49.534 1.00 43.72 98 SER A C 1
ATOM 777 O O . SER A 1 98 ? 65.425 29.191 -50.707 1.00 43.72 98 SER A O 1
ATOM 779 N N . ARG A 1 99 ? 65.818 30.734 -49.096 1.00 43.19 99 ARG A N 1
ATOM 780 C CA . ARG A 1 99 ? 66.711 31.751 -49.683 1.00 43.19 99 ARG A CA 1
ATOM 781 C C . ARG A 1 99 ? 67.032 32.818 -48.644 1.00 43.19 99 ARG A C 1
ATOM 783 O O . ARG A 1 99 ? 66.121 33.131 -47.851 1.00 43.19 99 ARG A O 1
#

Radius of gyration: 33.82 Å; Cα contacts (8 Å, |Δi|>4): 19; chains: 1; bounding box: 98×48×71 Å

Nearest PDB structures (foldseek):
  1q07-assembly1_B  TM=5.319E-01  e=1.643E-01  Escherichia coli
  3gpv-assembly1_A  TM=5.090E-01  e=1.774E+00  [Bacillus thuringiensis] serovar konkukian
  5egv-assembly1_B  TM=4.471E-01  e=4.328E+00  Homo sapiens

Solvent-accessible surface area (backbone atoms only — not comparable to full-atom values): 6469 Å² total; per-residue (Å²): 137,83,89,84,73,85,76,69,75,48,101,79,79,56,78,71,70,51,72,69,51,51,51,51,51,51,54,53,49,52,45,44,72,74,67,47,51,70,71,54,47,53,50,51,56,50,49,54,52,48,50,53,52,52,50,53,49,51,53,51,50,50,51,53,52,53,53,52,51,55,49,54,56,68,71,52,69,91,75,81,86,69,86,77,81,81,73,88,72,87,78,81,88,86,82,89,81,91,134

Mean predicted aligned error: 15.06 Å

Sequence (99 aa):
RRGLVSPARTQGGNRRYSDVDIERLRRIQELAQEGMNLEGIRRVMALEAEVEQLRAEVDHLRHVAAGAIAEAERRAPRRDLVPLRQEITVFGGKRLGSR